Protein AF-A0AA43ZCS5-F1 (afdb_monomer)

Mean predicted aligned error: 5.28 Å

Radius of gyration: 15.43 Å; Cα contacts (8 Å, |Δi|>4): 31; chains: 1; bounding box: 33×18×44 Å

Sequence (67 aa):
MGKNDNVENWAVLRAQQILMREGMDLAVSARDANTGAVRAKGKLLAMAIAASLMEASAASVRAEAAS

Secondary structure (DSSP, 8-state):
--HHHHHHHHHHHHHHHHIIIIIHHHHHHHHTT-HHHHHHHHHHHHHHHHHHHHHHHHHHHHHHHT-

Foldseek 3Di:
DDPVVVLVVVLVVLLVVLCVPLVVQLVVCVVVVPPVSNVVSVVVSVVSVVVSVVVSVVVVVVVVVVD

Organism: NCBI:txid2715133

Solvent-accessible surface area (backbone atoms only — not comparable to full-atom values): 3648 Å² total; per-residue (Å²): 134,58,77,62,62,54,53,53,53,47,50,53,55,52,50,51,53,47,40,66,57,32,45,46,55,23,50,53,24,52,76,69,67,35,63,70,50,28,55,54,32,49,50,51,35,53,50,53,52,52,51,51,51,52,52,52,52,54,50,52,54,54,55,58,78,73,107

Structure (mmCIF, N/CA/C/O backbone):
data_AF-A0AA43ZCS5-F1
#
_entry.id   AF-A0AA43ZCS5-F1
#
loop_
_atom_site.group_PDB
_atom_site.id
_atom_site.type_symbol
_atom_site.label_atom_id
_atom_site.label_alt_id
_atom_site.label_comp_id
_atom_site.label_asym_id
_atom_site.label_entity_id
_atom_site.label_seq_id
_atom_site.pdbx_PDB_ins_code
_atom_site.Cartn_x
_atom_site.Cartn_y
_atom_site.Cartn_z
_atom_site.occupancy
_atom_site.B_iso_or_equiv
_atom_site.auth_seq_id
_atom_site.auth_comp_id
_atom_site.auth_asym_id
_atom_site.auth_atom_id
_atom_site.pdbx_PDB_model_num
ATOM 1 N N . MET A 1 1 ? 20.290 7.500 -18.339 1.00 50.53 1 MET A N 1
ATOM 2 C CA . MET A 1 1 ? 19.328 6.750 -17.509 1.00 50.53 1 MET A CA 1
ATOM 3 C C . MET A 1 1 ? 19.147 5.372 -18.107 1.00 50.53 1 MET A C 1
ATOM 5 O O . MET A 1 1 ? 18.781 5.281 -19.276 1.00 50.53 1 MET A O 1
ATOM 9 N N . GLY A 1 2 ? 19.467 4.327 -17.350 1.00 58.12 2 GLY A N 1
ATOM 10 C CA . GLY A 1 2 ? 19.238 2.944 -17.767 1.00 58.12 2 GLY A CA 1
ATOM 11 C C . GLY A 1 2 ? 17.763 2.546 -17.639 1.00 58.12 2 GLY A C 1
ATOM 12 O O . GLY A 1 2 ? 16.993 3.204 -16.943 1.00 58.12 2 GLY A O 1
ATOM 13 N N . LYS A 1 3 ? 17.360 1.440 -18.287 1.00 60.75 3 LYS A N 1
ATOM 14 C CA . LYS A 1 3 ? 16.010 0.845 -18.143 1.00 60.75 3 LYS A CA 1
ATOM 15 C C . LYS A 1 3 ? 15.664 0.551 -16.669 1.00 60.75 3 LYS A C 1
ATOM 17 O O . LYS A 1 3 ? 14.505 0.691 -16.292 1.00 60.75 3 LYS A O 1
ATOM 22 N N . ASN A 1 4 ? 16.663 0.215 -15.845 1.00 61.44 4 ASN A N 1
ATOM 23 C CA . ASN A 1 4 ? 16.491 -0.100 -14.421 1.00 61.44 4 ASN A CA 1
ATOM 24 C C . ASN A 1 4 ? 16.100 1.133 -13.588 1.00 61.44 4 ASN A C 1
ATOM 26 O O . ASN A 1 4 ? 15.145 1.049 -12.821 1.00 61.44 4 ASN A 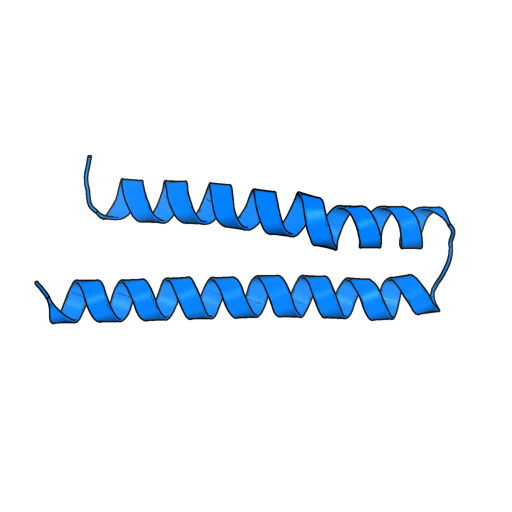O 1
ATOM 30 N N . ASP A 1 5 ? 16.724 2.292 -13.832 1.00 68.38 5 ASP A N 1
ATOM 31 C CA . ASP A 1 5 ? 16.396 3.557 -13.148 1.00 68.38 5 ASP A CA 1
ATOM 32 C C . ASP A 1 5 ? 14.919 3.948 -13.347 1.00 68.38 5 ASP A C 1
ATOM 34 O O . ASP A 1 5 ? 14.284 4.545 -12.477 1.00 68.38 5 ASP A O 1
ATOM 38 N N . ASN A 1 6 ? 14.348 3.600 -14.506 1.00 78.94 6 ASN A N 1
ATOM 39 C CA . ASN A 1 6 ? 12.961 3.920 -14.840 1.00 78.94 6 ASN A CA 1
ATOM 40 C C . ASN A 1 6 ? 11.960 3.010 -14.104 1.00 78.94 6 ASN A C 1
ATOM 42 O O . ASN A 1 6 ? 10.909 3.474 -13.665 1.00 78.94 6 ASN A O 1
ATOM 46 N N . VAL A 1 7 ? 12.292 1.725 -13.935 1.00 80.62 7 VAL A N 1
ATOM 47 C CA . VAL A 1 7 ? 11.457 0.767 -13.189 1.00 80.62 7 VAL A CA 1
ATOM 48 C C . VAL A 1 7 ? 11.508 1.051 -11.690 1.00 80.62 7 VAL A C 1
ATOM 50 O O . VAL A 1 7 ? 10.463 1.026 -11.044 1.00 80.62 7 VAL A O 1
ATOM 53 N N . GLU A 1 8 ? 12.680 1.374 -11.141 1.00 82.94 8 GLU A N 1
ATOM 54 C CA . GLU A 1 8 ? 12.818 1.751 -9.729 1.00 82.94 8 GLU A CA 1
ATOM 55 C C . GLU A 1 8 ? 12.019 3.017 -9.406 1.00 82.94 8 GLU A C 1
ATOM 57 O O . GLU A 1 8 ? 11.218 3.022 -8.469 1.00 82.94 8 GLU A O 1
ATOM 62 N N . ASN A 1 9 ? 12.156 4.066 -10.223 1.00 88.31 9 ASN A N 1
ATOM 63 C CA . ASN A 1 9 ? 11.405 5.304 -10.024 1.00 88.31 9 ASN A CA 1
ATOM 64 C C . ASN A 1 9 ? 9.887 5.086 -10.162 1.00 88.31 9 ASN A C 1
ATOM 66 O O . ASN A 1 9 ? 9.105 5.582 -9.349 1.00 88.31 9 ASN A O 1
ATOM 70 N N . TRP A 1 10 ? 9.458 4.294 -11.151 1.00 89.00 10 TRP A N 1
ATOM 71 C CA . TRP A 1 10 ? 8.057 3.894 -11.278 1.00 89.00 10 TRP A CA 1
ATOM 72 C C . TRP A 1 10 ? 7.567 3.134 -10.039 1.00 89.00 10 TRP A C 1
ATOM 74 O O . TRP A 1 10 ? 6.497 3.452 -9.520 1.00 89.00 10 TRP A O 1
ATOM 84 N N . ALA A 1 11 ? 8.344 2.173 -9.533 1.00 89.69 11 ALA A N 1
ATOM 85 C CA . ALA A 1 11 ? 7.961 1.356 -8.386 1.00 89.69 11 ALA A CA 1
ATOM 86 C C . ALA A 1 11 ? 7.784 2.211 -7.123 1.00 89.69 11 ALA A C 1
ATOM 88 O O . ALA A 1 11 ? 6.816 2.023 -6.383 1.00 89.69 11 ALA A O 1
ATOM 89 N N . VAL A 1 12 ? 8.662 3.197 -6.913 1.00 92.25 12 VAL A N 1
ATOM 90 C CA . VAL A 1 12 ? 8.551 4.162 -5.809 1.00 92.25 12 VAL A CA 1
ATOM 91 C C . VAL A 1 12 ? 7.269 4.987 -5.928 1.00 92.25 12 VAL A C 1
ATOM 93 O O . VAL A 1 12 ? 6.495 5.053 -4.970 1.00 92.25 12 VAL A O 1
ATOM 96 N N . LEU A 1 13 ? 6.998 5.569 -7.101 1.00 94.44 13 LEU A N 1
ATOM 97 C CA . LEU A 1 13 ? 5.779 6.354 -7.329 1.00 94.44 13 LEU A CA 1
ATOM 98 C C . LEU A 1 13 ? 4.516 5.502 -7.141 1.00 94.44 13 LEU A C 1
ATOM 100 O O . LEU A 1 13 ? 3.546 5.938 -6.517 1.00 94.44 13 LEU A O 1
ATOM 104 N N . ARG A 1 14 ? 4.537 4.261 -7.633 1.00 95.06 14 ARG A N 1
ATOM 105 C CA . ARG A 1 14 ? 3.427 3.315 -7.508 1.00 95.06 14 ARG A CA 1
ATOM 106 C C . ARG A 1 14 ? 3.163 2.947 -6.049 1.00 95.06 14 ARG A C 1
ATOM 108 O O . ARG 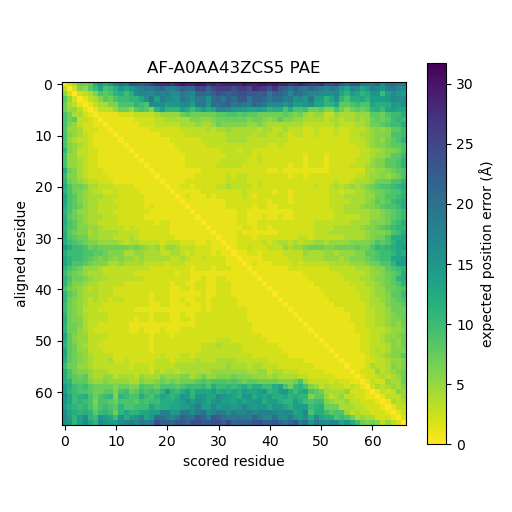A 1 14 ? 2.010 2.967 -5.617 1.00 95.06 14 ARG A O 1
ATOM 115 N N . ALA A 1 15 ? 4.214 2.686 -5.273 1.00 94.75 15 ALA A N 1
ATOM 116 C CA . ALA A 1 15 ? 4.106 2.412 -3.843 1.00 94.75 15 ALA A CA 1
ATOM 117 C C . ALA A 1 15 ? 3.543 3.615 -3.068 1.00 94.75 15 ALA A C 1
ATOM 119 O O . ALA A 1 15 ? 2.648 3.444 -2.239 1.00 94.75 15 ALA A O 1
ATOM 120 N N . GLN A 1 16 ? 4.001 4.834 -3.375 1.00 96.62 16 GLN A N 1
ATOM 121 C CA . GLN A 1 16 ? 3.481 6.060 -2.760 1.00 96.62 16 GLN A CA 1
ATOM 122 C C . GLN A 1 16 ? 1.980 6.233 -3.017 1.00 96.62 16 GLN A C 1
ATOM 124 O O . GLN A 1 16 ? 1.227 6.490 -2.080 1.00 96.62 16 GLN A O 1
ATOM 129 N N . GLN A 1 17 ? 1.520 6.021 -4.252 1.00 96.75 17 GLN A N 1
ATOM 130 C CA . GLN A 1 17 ? 0.096 6.102 -4.594 1.00 96.75 17 GLN A CA 1
ATOM 131 C C . GLN A 1 17 ? -0.750 5.086 -3.815 1.00 96.75 17 GLN A C 1
ATOM 133 O O . GLN A 1 17 ? -1.812 5.434 -3.295 1.00 96.75 17 GLN A O 1
ATOM 138 N N . ILE A 1 18 ? -0.276 3.840 -3.707 1.00 97.56 18 ILE A N 1
ATOM 139 C CA . ILE A 1 18 ? -0.964 2.783 -2.952 1.00 97.56 18 ILE A CA 1
ATOM 140 C C . ILE A 1 18 ? -1.057 3.156 -1.470 1.00 97.56 18 ILE A C 1
ATOM 142 O O . ILE A 1 18 ? -2.124 3.020 -0.871 1.00 97.56 18 ILE A O 1
ATOM 146 N N . LEU A 1 19 ? 0.024 3.673 -0.882 1.00 96.25 19 LEU A N 1
ATOM 147 C CA . LEU A 1 19 ? 0.039 4.102 0.516 1.00 96.25 19 LEU A CA 1
ATOM 148 C C . LEU A 1 19 ? -0.884 5.298 0.767 1.00 96.25 19 LEU A C 1
ATOM 150 O O . LEU A 1 19 ? -1.642 5.282 1.735 1.00 96.25 19 LEU A O 1
ATOM 154 N N . MET A 1 20 ? -0.869 6.305 -0.111 1.00 96.38 20 MET A N 1
ATOM 155 C CA . MET A 1 20 ? -1.740 7.477 0.023 1.00 96.38 20 MET A CA 1
ATOM 156 C C . MET A 1 20 ? -3.224 7.113 -0.071 1.00 96.38 20 MET A C 1
ATOM 158 O O . MET A 1 20 ? -4.037 7.751 0.592 1.00 96.38 20 MET A O 1
ATOM 162 N N . ARG A 1 21 ? -3.581 6.099 -0.868 1.00 94.94 21 ARG A N 1
ATOM 163 C CA . ARG A 1 21 ? -4.976 5.685 -1.061 1.00 94.94 21 ARG A CA 1
ATOM 164 C C . ARG A 1 21 ? -5.434 4.647 -0.040 1.00 94.94 21 ARG A C 1
ATOM 166 O O . ARG A 1 21 ? -6.375 4.884 0.704 1.00 94.94 21 ARG A O 1
ATOM 173 N N . GLU A 1 22 ? -4.774 3.496 0.000 1.00 96.88 22 GLU A N 1
ATOM 174 C CA . GLU A 1 22 ? -5.213 2.355 0.813 1.00 96.88 22 GLU A CA 1
ATOM 175 C C . GLU A 1 22 ? -4.593 2.378 2.215 1.00 96.88 22 GLU A C 1
ATOM 177 O O . GLU A 1 22 ? -5.230 1.990 3.195 1.00 96.88 22 GLU A O 1
ATOM 182 N N . GLY A 1 23 ? -3.348 2.853 2.326 1.00 95.06 23 GLY A N 1
ATOM 183 C CA . GLY A 1 23 ? -2.635 2.949 3.601 1.00 95.06 23 GLY A CA 1
ATOM 184 C C . GLY A 1 23 ? -3.248 3.988 4.539 1.00 95.06 23 GLY A C 1
ATOM 185 O O . GLY A 1 23 ? -3.425 3.713 5.725 1.00 95.06 23 GLY A O 1
ATOM 186 N N . MET A 1 24 ? -3.638 5.150 4.010 1.00 97.06 24 MET A N 1
ATOM 187 C CA . MET A 1 24 ? -4.297 6.201 4.794 1.00 97.06 24 MET A CA 1
ATOM 188 C C . MET A 1 24 ? -5.675 5.768 5.300 1.00 97.06 24 MET A C 1
ATOM 190 O O . MET A 1 24 ? -5.970 5.936 6.482 1.00 97.06 24 MET A O 1
ATOM 194 N N . ASP A 1 25 ? -6.485 5.138 4.448 1.00 95.94 25 ASP A N 1
ATOM 195 C CA . ASP A 1 25 ? -7.788 4.586 4.834 1.00 95.94 25 ASP A CA 1
ATOM 196 C C . ASP A 1 25 ? -7.666 3.538 5.951 1.00 95.94 25 ASP A C 1
ATOM 198 O O . ASP A 1 25 ? -8.471 3.500 6.891 1.00 95.94 25 ASP A O 1
ATOM 202 N N . LEU A 1 26 ? -6.645 2.681 5.863 1.00 96.75 26 LEU A N 1
ATOM 203 C CA . LEU A 1 26 ? -6.338 1.702 6.898 1.00 96.75 26 LEU A CA 1
ATOM 204 C C . LEU A 1 26 ? -5.894 2.380 8.201 1.00 96.75 26 LEU A C 1
ATOM 206 O O . LEU A 1 26 ? -6.371 1.999 9.270 1.00 96.75 26 LEU A O 1
ATOM 210 N N . ALA A 1 27 ? -5.027 3.393 8.124 1.00 97.19 27 ALA A N 1
ATOM 211 C CA . ALA A 1 27 ? -4.546 4.129 9.291 1.00 97.19 27 ALA A CA 1
ATOM 212 C C . ALA A 1 27 ? -5.686 4.847 10.030 1.00 97.19 27 ALA A C 1
ATOM 214 O O . ALA A 1 27 ? -5.762 4.774 11.256 1.00 97.19 27 ALA A O 1
ATOM 215 N N . VAL A 1 28 ? -6.614 5.471 9.295 1.00 97.06 28 VAL A N 1
ATOM 216 C CA . VAL A 1 28 ? -7.831 6.072 9.866 1.00 97.06 28 VAL A CA 1
ATOM 217 C C . VAL A 1 28 ? -8.689 5.005 10.547 1.00 97.06 28 VAL A C 1
ATOM 219 O O . VAL A 1 28 ? -9.077 5.173 11.699 1.00 97.06 28 VAL A O 1
ATOM 222 N N . SER A 1 29 ? -8.908 3.864 9.887 1.00 96.50 29 SER A N 1
ATOM 223 C CA . SER A 1 29 ? -9.695 2.760 10.457 1.00 96.50 29 SER A CA 1
ATOM 224 C C . SER A 1 29 ? -9.084 2.207 11.751 1.00 96.50 29 SER A C 1
ATOM 226 O O . SER A 1 29 ? -9.812 1.865 12.684 1.00 96.50 29 SER A O 1
ATOM 228 N N . ALA A 1 30 ? -7.752 2.121 11.812 1.00 96.38 30 ALA A N 1
ATOM 229 C CA . ALA A 1 30 ? -7.019 1.672 12.991 1.00 96.38 30 ALA A CA 1
ATOM 230 C C . ALA A 1 30 ? -7.0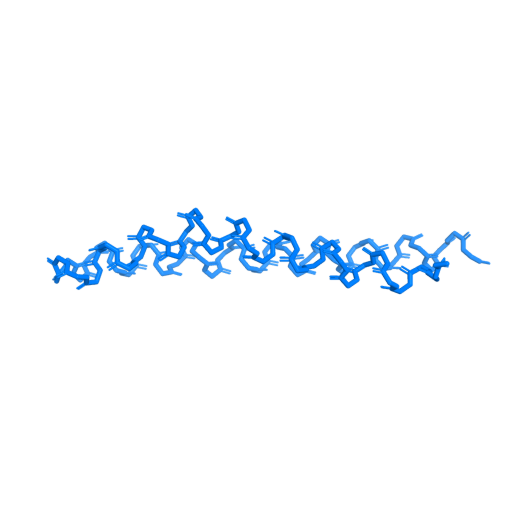89 2.694 14.132 1.00 96.38 30 ALA A C 1
ATOM 232 O O . ALA A 1 30 ? -7.339 2.311 15.275 1.00 96.38 30 ALA A O 1
ATOM 233 N N . ARG A 1 31 ? 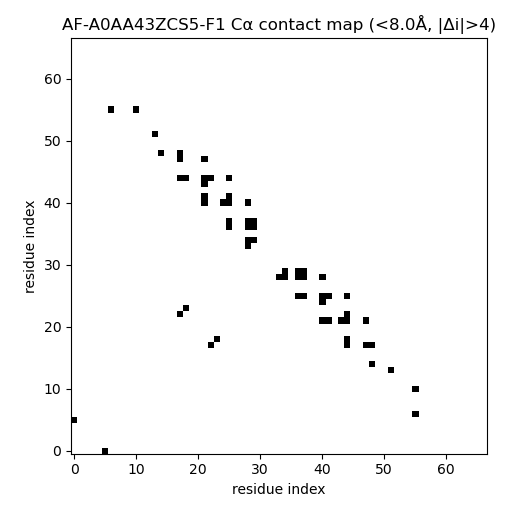-6.924 3.987 13.819 1.00 96.75 31 ARG A N 1
ATOM 234 C CA . ARG A 1 31 ? -7.073 5.090 14.780 1.00 96.75 31 ARG A CA 1
ATOM 235 C C . ARG A 1 31 ? -8.454 5.078 15.432 1.00 96.75 31 ARG A C 1
ATOM 237 O O . ARG A 1 31 ? -8.556 5.274 16.638 1.00 96.75 31 ARG A O 1
ATOM 244 N N . ASP A 1 32 ? -9.489 4.805 14.648 1.00 97.19 32 ASP A N 1
ATOM 245 C CA . ASP A 1 32 ? -10.877 4.807 15.112 1.00 97.19 32 ASP A CA 1
ATOM 246 C C . ASP A 1 32 ? -11.279 3.468 15.783 1.00 97.19 32 ASP A C 1
ATOM 248 O O . ASP A 1 32 ? -12.455 3.237 16.058 1.00 97.19 32 ASP A O 1
ATOM 252 N N . ALA A 1 33 ? -10.316 2.564 16.031 1.00 95.12 33 ALA A N 1
ATOM 253 C CA . ALA A 1 33 ? -10.507 1.232 16.618 1.00 95.12 33 ALA A CA 1
ATOM 254 C C . ALA A 1 33 ? -11.568 0.363 15.905 1.00 95.12 33 ALA A C 1
ATOM 256 O O . ALA A 1 33 ? -12.121 -0.580 16.480 1.00 95.12 33 ALA A O 1
ATOM 257 N N . ASN A 1 34 ? -11.836 0.639 14.625 1.00 96.44 34 ASN A N 1
ATOM 258 C CA . ASN A 1 34 ? -12.833 -0.075 13.837 1.00 96.44 34 ASN A CA 1
ATOM 259 C C . ASN A 1 34 ? -12.228 -1.361 13.261 1.00 96.44 34 ASN A C 1
ATOM 261 O O . ASN A 1 34 ? -11.761 -1.406 12.122 1.00 96.44 34 ASN A O 1
ATOM 265 N N . THR A 1 35 ? -12.245 -2.433 14.051 1.00 93.19 35 THR A N 1
ATOM 266 C CA . THR A 1 35 ? -11.640 -3.731 13.703 1.00 93.19 35 THR A CA 1
ATOM 267 C C . THR A 1 35 ? -12.191 -4.339 12.408 1.00 93.19 35 THR A C 1
ATOM 269 O O . THR A 1 35 ? -11.433 -4.933 11.635 1.00 93.19 35 THR A O 1
ATOM 272 N N . GLY A 1 36 ? -13.484 -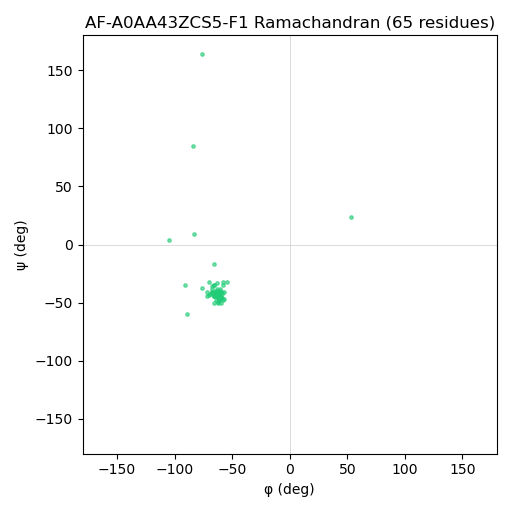4.150 12.123 1.00 95.69 36 GLY A N 1
ATOM 273 C CA . GLY A 1 36 ? -14.104 -4.573 10.865 1.00 95.69 36 GLY A CA 1
ATOM 274 C C . GLY A 1 36 ? -13.524 -3.829 9.659 1.00 95.69 36 GLY A C 1
ATOM 275 O O . GLY A 1 36 ? -13.118 -4.456 8.675 1.00 95.69 36 GLY A O 1
ATOM 276 N N . ALA A 1 37 ? -13.411 -2.503 9.761 1.00 95.94 37 ALA A N 1
ATOM 277 C CA . ALA A 1 37 ? -12.808 -1.676 8.721 1.00 95.94 37 ALA A CA 1
ATOM 278 C C . ALA A 1 37 ? -11.304 -1.940 8.568 1.00 95.94 37 ALA A C 1
ATOM 280 O O . ALA A 1 37 ? -10.834 -2.045 7.441 1.00 95.94 37 ALA A O 1
ATOM 281 N N . VAL A 1 38 ? -10.563 -2.157 9.660 1.00 97.50 38 VAL A N 1
ATOM 282 C CA . VAL A 1 38 ? -9.137 -2.529 9.617 1.00 97.50 38 VAL A CA 1
ATOM 283 C C . VAL A 1 38 ? -8.928 -3.801 8.798 1.00 97.50 38 VAL A C 1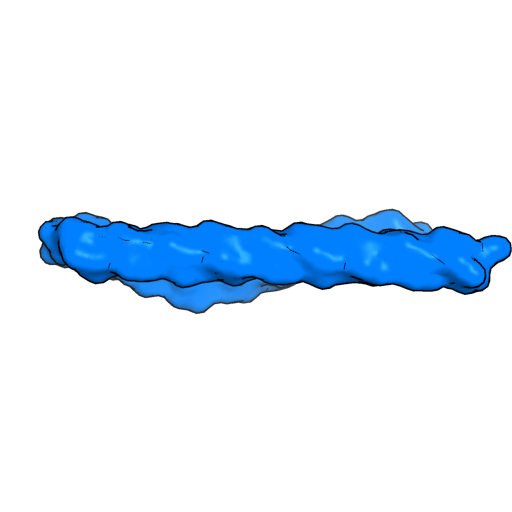
ATOM 285 O O . VAL A 1 38 ? -8.073 -3.832 7.913 1.00 97.50 38 VAL A O 1
ATOM 288 N N . ARG A 1 39 ? -9.742 -4.840 9.023 1.00 97.06 39 ARG A N 1
ATOM 289 C CA . ARG A 1 39 ? -9.648 -6.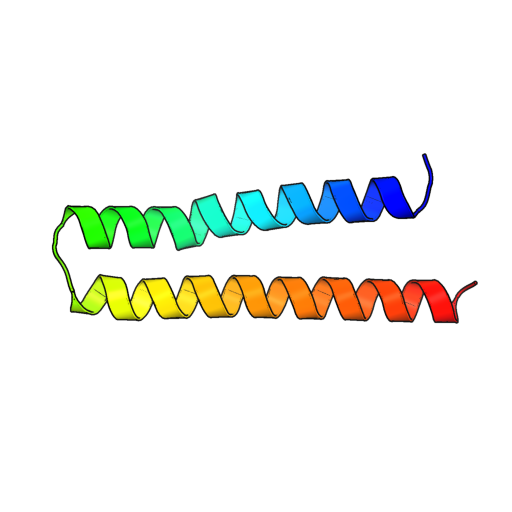084 8.247 1.00 97.06 39 ARG A CA 1
ATOM 290 C C . ARG A 1 39 ? -9.956 -5.854 6.766 1.00 97.06 39 ARG A C 1
ATOM 292 O O . ARG A 1 39 ? -9.238 -6.362 5.903 1.00 97.06 39 ARG A O 1
ATOM 299 N N . ALA A 1 40 ? -11.014 -5.105 6.466 1.00 97.56 40 ALA A N 1
ATOM 300 C CA . ALA A 1 40 ? -11.423 -4.832 5.092 1.00 97.56 40 ALA A CA 1
ATOM 301 C C . ALA A 1 40 ? -10.383 -3.982 4.338 1.00 97.56 40 ALA A C 1
ATOM 303 O O . ALA A 1 40 ? -9.943 -4.366 3.255 1.00 97.56 40 ALA A O 1
ATOM 304 N N . LYS A 1 41 ? -9.945 -2.866 4.930 1.00 97.56 41 LYS A N 1
ATOM 305 C CA . LYS A 1 41 ? -8.950 -1.954 4.351 1.00 97.56 41 LYS A CA 1
ATOM 306 C C . LYS A 1 41 ? -7.567 -2.599 4.260 1.00 97.56 41 LYS A C 1
ATOM 308 O O . LYS A 1 41 ? -6.892 -2.435 3.251 1.00 97.56 41 LYS A O 1
ATOM 313 N N . GLY A 1 42 ? -7.189 -3.429 5.233 1.00 97.25 42 GLY A N 1
ATOM 314 C CA . GLY A 1 42 ? -5.960 -4.223 5.171 1.00 97.25 42 GLY A CA 1
ATOM 315 C C . GLY A 1 42 ? -5.948 -5.187 3.984 1.00 97.25 42 GLY A C 1
ATOM 316 O O . GLY A 1 42 ? -4.945 -5.287 3.278 1.00 97.25 42 GLY A O 1
ATOM 317 N N . LYS A 1 43 ? -7.084 -5.839 3.695 1.00 97.81 43 LYS A N 1
ATOM 318 C CA . LYS A 1 43 ? -7.225 -6.682 2.499 1.00 97.81 43 LYS A CA 1
ATOM 319 C C . LYS A 1 43 ? -7.089 -5.866 1.209 1.00 97.81 43 LYS A C 1
ATOM 321 O O . LYS A 1 43 ? -6.404 -6.318 0.296 1.00 97.81 43 LYS A O 1
ATOM 326 N N . LEU A 1 44 ? -7.714 -4.689 1.128 1.00 97.50 44 LEU A N 1
ATOM 327 C CA . LEU A 1 44 ? -7.612 -3.818 -0.051 1.00 97.50 44 LEU A CA 1
ATOM 328 C C . LEU A 1 44 ? -6.171 -3.365 -0.303 1.00 97.50 44 LEU A C 1
ATOM 330 O O . LEU A 1 44 ? -5.688 -3.492 -1.428 1.00 97.50 44 LEU A O 1
ATOM 334 N N . LEU A 1 45 ? -5.460 -2.944 0.746 1.00 98.00 45 LEU A N 1
ATOM 335 C CA . LEU A 1 45 ? -4.045 -2.587 0.661 1.00 98.00 45 LEU A CA 1
ATOM 336 C C . LEU A 1 45 ? -3.198 -3.761 0.146 1.00 98.00 45 LEU A C 1
ATOM 338 O O . LEU A 1 45 ? -2.426 -3.596 -0.797 1.00 98.00 45 LEU A O 1
ATOM 342 N N . ALA A 1 46 ? -3.380 -4.962 0.704 1.00 97.62 46 ALA A N 1
ATOM 343 C CA . ALA A 1 46 ? -2.657 -6.152 0.256 1.00 97.62 46 ALA A CA 1
ATOM 344 C C . ALA A 1 46 ? -2.945 -6.495 -1.219 1.00 97.62 46 ALA A C 1
ATOM 346 O O . ALA A 1 46 ? -2.027 -6.835 -1.965 1.00 97.62 46 ALA A O 1
ATOM 347 N N . MET A 1 47 ? -4.201 -6.365 -1.662 1.00 98.00 47 MET A N 1
ATOM 348 C CA . MET A 1 47 ? -4.582 -6.591 -3.060 1.00 98.00 47 MET A CA 1
ATOM 349 C C . MET A 1 47 ? -3.962 -5.553 -4.004 1.00 98.00 47 MET A C 1
ATOM 351 O O . MET A 1 47 ? -3.490 -5.924 -5.077 1.00 98.00 47 MET A O 1
ATOM 355 N N . ALA A 1 48 ? -3.916 -4.279 -3.609 1.00 97.25 48 ALA A N 1
ATOM 356 C CA . ALA A 1 48 ? -3.283 -3.222 -4.395 1.00 97.25 48 ALA A CA 1
ATOM 357 C C . ALA A 1 48 ? -1.770 -3.454 -4.557 1.00 97.25 48 ALA A C 1
ATOM 359 O O . ALA A 1 48 ? -1.240 -3.313 -5.661 1.00 97.25 48 ALA A O 1
ATOM 360 N N . ILE A 1 49 ? -1.091 -3.884 -3.488 1.00 95.75 49 ILE A N 1
ATOM 361 C CA . ILE A 1 49 ? 0.329 -4.261 -3.538 1.00 95.75 49 ILE A CA 1
ATOM 362 C C . ILE A 1 49 ? 0.531 -5.458 -4.474 1.00 95.75 49 ILE A C 1
ATOM 364 O O . ILE A 1 49 ? 1.369 -5.397 -5.372 1.00 95.75 49 ILE A O 1
ATOM 368 N N . ALA A 1 50 ? -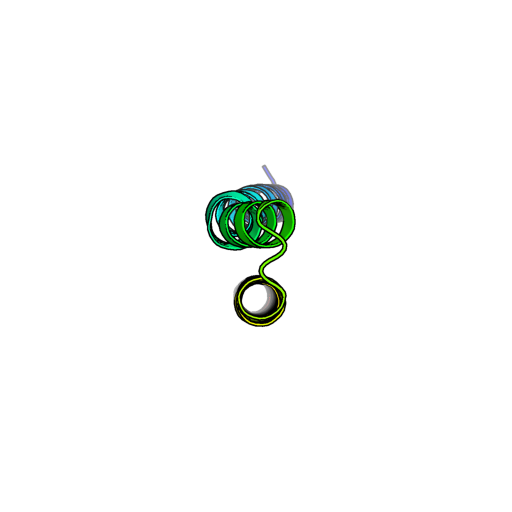0.259 -6.525 -4.319 1.00 96.62 50 ALA A N 1
ATOM 369 C CA . ALA A 1 50 ? -0.158 -7.708 -5.173 1.00 96.62 50 ALA A CA 1
ATOM 370 C C . ALA A 1 50 ? -0.377 -7.371 -6.660 1.00 96.62 50 ALA A C 1
ATOM 372 O O . ALA A 1 50 ? 0.382 -7.826 -7.515 1.00 96.62 50 ALA A O 1
ATOM 373 N N . ALA A 1 51 ? -1.364 -6.526 -6.972 1.00 94.62 51 ALA A N 1
ATOM 374 C CA . ALA A 1 51 ? -1.607 -6.050 -8.331 1.00 94.62 51 ALA A CA 1
ATOM 375 C C . ALA A 1 51 ? -0.409 -5.269 -8.896 1.00 94.62 51 ALA A C 1
ATOM 377 O O . ALA A 1 51 ? -0.004 -5.511 -10.032 1.00 94.62 51 ALA A O 1
ATOM 378 N N . SER A 1 52 ? 0.200 -4.392 -8.093 1.00 93.88 52 SER A N 1
ATOM 379 C CA . SER A 1 52 ? 1.397 -3.643 -8.488 1.00 93.88 52 SER A CA 1
ATOM 380 C C . SER A 1 52 ? 2.597 -4.548 -8.769 1.00 93.88 52 SER A C 1
ATOM 382 O O . SER A 1 52 ? 3.356 -4.287 -9.699 1.00 93.88 52 SER A O 1
ATOM 384 N N . LEU A 1 53 ? 2.781 -5.613 -7.985 1.00 92.06 53 LEU A N 1
ATOM 385 C CA . LEU A 1 53 ? 3.859 -6.580 -8.205 1.00 92.06 53 LEU A CA 1
ATOM 386 C C . LEU A 1 53 ? 3.651 -7.373 -9.502 1.00 92.06 53 LEU A C 1
ATOM 388 O O . LEU A 1 53 ? 4.601 -7.578 -10.257 1.00 92.06 53 LEU A O 1
ATOM 392 N N . MET A 1 54 ? 2.411 -7.776 -9.797 1.00 92.75 54 MET A N 1
ATOM 393 C CA . MET A 1 54 ? 2.082 -8.433 -11.067 1.00 92.75 54 MET A CA 1
ATOM 394 C C . MET A 1 54 ? 2.307 -7.504 -12.265 1.00 92.75 54 MET A C 1
ATOM 396 O O . MET A 1 54 ? 2.828 -7.940 -13.290 1.00 92.75 54 MET A O 1
ATOM 400 N N . GLU A 1 55 ? 1.960 -6.222 -12.139 1.00 89.38 55 GLU A N 1
ATOM 401 C CA . GLU A 1 55 ? 2.211 -5.216 -13.174 1.00 89.38 55 GLU A CA 1
ATOM 402 C C . GLU A 1 55 ? 3.712 -5.045 -13.444 1.00 89.38 55 GLU A C 1
ATOM 404 O O . GLU A 1 55 ? 4.128 -5.057 -14.605 1.00 89.38 55 GLU A O 1
ATOM 409 N N . ALA A 1 56 ? 4.517 -4.966 -12.379 1.00 87.25 56 ALA A N 1
ATOM 410 C CA . ALA A 1 56 ? 5.971 -4.884 -12.467 1.00 87.25 56 ALA A CA 1
ATOM 411 C C . ALA A 1 56 ? 6.556 -6.110 -13.182 1.00 87.25 56 ALA A C 1
ATOM 413 O O . ALA A 1 56 ? 7.293 -5.971 -14.155 1.00 87.25 56 ALA A O 1
ATOM 414 N N . SER A 1 57 ? 6.160 -7.313 -12.751 1.00 85.69 57 SER A N 1
ATOM 415 C CA . SER A 1 57 ? 6.606 -8.574 -13.350 1.00 85.69 57 SER A CA 1
ATOM 416 C C . SER A 1 57 ? 6.253 -8.651 -14.838 1.00 85.69 57 SER A C 1
ATOM 418 O O . SER A 1 57 ? 7.111 -8.953 -15.668 1.00 85.69 57 SER A O 1
ATOM 420 N N . ALA A 1 58 ? 5.020 -8.296 -15.205 1.00 84.62 58 ALA A N 1
ATOM 421 C CA . ALA A 1 58 ? 4.591 -8.298 -16.598 1.00 84.62 58 ALA A CA 1
ATOM 422 C C . ALA A 1 58 ? 5.340 -7.254 -17.448 1.00 84.62 58 ALA A C 1
ATOM 424 O O . ALA A 1 58 ? 5.604 -7.496 -18.628 1.00 84.62 58 ALA A O 1
ATOM 425 N N . ALA A 1 59 ? 5.689 -6.096 -16.877 1.00 79.81 59 ALA A N 1
ATOM 426 C CA . ALA A 1 59 ? 6.505 -5.090 -17.553 1.00 79.81 59 ALA A CA 1
ATOM 427 C C . ALA A 1 59 ? 7.945 -5.579 -17.784 1.00 79.81 59 ALA A C 1
ATOM 429 O O . ALA A 1 59 ? 8.473 -5.381 -18.879 1.00 79.81 59 ALA A O 1
ATOM 430 N N . SER A 1 60 ? 8.541 -6.271 -16.808 1.00 76.44 60 SER A N 1
ATOM 431 C CA . SER A 1 60 ? 9.865 -6.890 -16.941 1.00 76.44 60 SER A CA 1
ATOM 432 C C . SER A 1 60 ? 9.895 -7.953 -18.042 1.00 76.44 60 SER A C 1
ATOM 434 O O . SER A 1 60 ? 10.757 -7.887 -18.914 1.00 76.44 60 SER A O 1
ATOM 436 N N . VAL A 1 61 ? 8.909 -8.859 -18.078 1.00 75.12 61 VAL A N 1
ATOM 437 C CA . VAL A 1 61 ? 8.815 -9.909 -19.115 1.00 75.12 61 VAL A CA 1
ATOM 438 C C . VAL A 1 61 ? 8.695 -9.307 -20.520 1.00 75.12 61 VAL A C 1
ATOM 440 O O . VAL A 1 61 ? 9.365 -9.749 -21.451 1.00 75.12 61 VAL A O 1
ATOM 443 N N . ARG A 1 62 ? 7.878 -8.258 -20.694 1.00 69.44 62 ARG A N 1
ATOM 444 C CA . ARG A 1 62 ? 7.754 -7.562 -21.990 1.00 69.44 62 ARG A CA 1
ATOM 445 C C . ARG A 1 62 ? 9.044 -6.858 -22.408 1.00 69.44 62 ARG A C 1
ATOM 447 O O . ARG A 1 62 ? 9.335 -6.788 -23.597 1.00 69.44 62 ARG A O 1
ATOM 454 N N . ALA A 1 63 ? 9.796 -6.316 -21.452 1.00 67.81 63 ALA A N 1
ATOM 455 C CA . ALA A 1 63 ? 11.060 -5.646 -21.730 1.00 67.81 63 ALA A CA 1
ATOM 456 C C . ALA A 1 63 ? 12.164 -6.627 -22.161 1.00 67.81 63 ALA A C 1
ATOM 458 O O . ALA A 1 63 ? 13.009 -6.239 -22.970 1.00 67.81 63 ALA A O 1
ATOM 459 N N . GLU A 1 64 ? 12.143 -7.857 -21.639 1.00 68.00 64 GLU A N 1
ATOM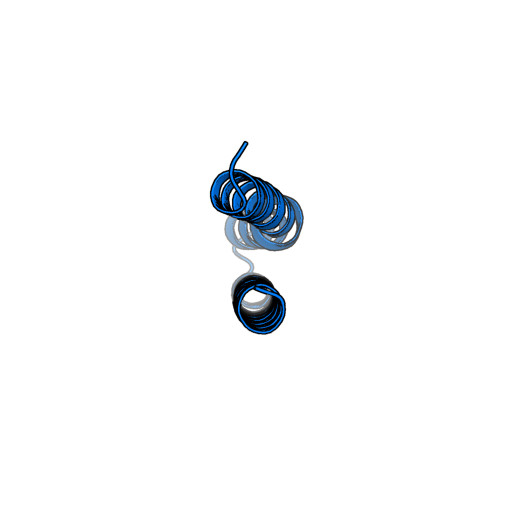 460 C CA . GLU A 1 64 ? 13.044 -8.952 -22.020 1.00 68.00 64 GLU A CA 1
ATOM 461 C C . GLU A 1 64 ? 12.709 -9.495 -23.414 1.00 68.00 64 GLU A C 1
ATOM 463 O O . GLU A 1 64 ? 13.595 -9.604 -24.247 1.00 68.00 64 GLU A O 1
ATOM 468 N N . ALA A 1 65 ? 11.425 -9.710 -23.722 1.00 66.12 65 ALA A N 1
ATOM 469 C CA . ALA A 1 65 ? 10.985 -10.188 -25.038 1.00 66.12 65 ALA A CA 1
ATOM 470 C C . ALA A 1 65 ? 11.236 -9.202 -26.201 1.00 66.12 65 ALA A C 1
ATOM 472 O O . ALA A 1 65 ? 11.147 -9.589 -27.364 1.00 66.12 65 ALA A O 1
ATOM 473 N N . ALA A 1 66 ? 11.490 -7.926 -25.898 1.00 62.41 66 ALA A N 1
ATOM 474 C CA . ALA A 1 66 ? 11.745 -6.864 -26.874 1.00 62.41 66 ALA A CA 1
ATOM 475 C C . ALA A 1 66 ? 13.231 -6.456 -26.978 1.00 62.41 66 ALA A C 1
ATOM 477 O O . ALA A 1 66 ? 13.531 -5.476 -27.663 1.00 62.41 66 ALA A O 1
ATOM 478 N N . SER A 1 67 ? 14.130 -7.137 -26.254 1.00 55.69 67 SER A N 1
ATOM 479 C CA . SER A 1 67 ? 15.589 -6.923 -26.291 1.00 55.69 67 SER A CA 1
ATOM 480 C C . SER A 1 67 ? 16.273 -8.050 -27.059 1.00 55.69 67 SER A C 1
ATOM 482 O O . SER A 1 67 ? 17.320 -7.756 -27.672 1.00 55.69 67 SER A O 1
#

Nearest PDB structures (foldseek):
  5jjf-assembly1_B  TM=8.334E-01  e=7.084E+00  Natronomonas pharaonis
  7zcm-assembly1_B  TM=6.659E-01  e=3.664E+00  Natronomonas pharaonis
  5jjj-assembly1_B-2  TM=6.610E-01  e=5.813E+00  Natronomonas pharaonis
  5jje-assembly1_B  TM=6.676E-01  e=6.632E+00  Natronomonas pharaonis

pLDDT: mean 88.2, std 12.78, range [50.53, 98.0]